Protein AF-A0A971ED11-F1 (afdb_monomer_lite)

Secondary structure (DSSP, 8-state):
-PPEE-S-EESB-TTS-BS---EESS--EE--GGG--S-GGG--EEEEEEEEETTTTEEEEEEEEE-SS-EEEEEEEEE------

Structure (mmCIF, N/CA/C/O backbone):
data_AF-A0A971ED11-F1
#
_entry.id   AF-A0A971ED11-F1
#
loop_
_atom_site.group_PDB
_atom_site.id
_atom_site.type_symbol
_atom_site.label_atom_id
_atom_site.label_alt_id
_atom_site.label_comp_id
_atom_site.label_asym_id
_atom_site.label_entity_id
_atom_site.label_seq_id
_atom_site.pdbx_PDB_ins_code
_atom_site.Cartn_x
_atom_site.Cartn_y
_atom_site.Cartn_z
_atom_site.occupancy
_atom_site.B_iso_or_equiv
_atom_site.auth_seq_id
_atom_site.auth_comp_id
_atom_site.auth_asym_id
_atom_site.auth_atom_id
_atom_site.pdbx_PDB_model_num
ATOM 1 N N . MET A 1 1 ? -20.182 11.071 -15.368 1.00 76.62 1 MET A N 1
ATOM 2 C CA . MET A 1 1 ? -20.533 9.662 -15.084 1.00 76.62 1 MET A CA 1
ATOM 3 C C . MET A 1 1 ? -19.270 8.986 -14.565 1.00 76.62 1 MET A C 1
ATOM 5 O O . MET A 1 1 ? -18.239 9.171 -15.195 1.00 76.62 1 MET A O 1
ATOM 9 N N . GLN A 1 2 ? -19.299 8.336 -13.397 1.00 89.50 2 GLN A N 1
ATOM 10 C CA . GLN A 1 2 ? -18.123 7.646 -12.837 1.00 89.50 2 GLN A CA 1
ATOM 11 C C . GLN A 1 2 ? -18.034 6.212 -13.380 1.00 89.50 2 GLN A C 1
ATOM 13 O O . GLN A 1 2 ? -19.069 5.586 -13.594 1.00 89.50 2 GLN A O 1
ATOM 18 N N . ASN A 1 3 ? -16.816 5.707 -13.591 1.00 94.12 3 ASN A N 1
ATOM 19 C CA . ASN A 1 3 ? -16.552 4.364 -14.115 1.00 94.12 3 ASN A CA 1
ATOM 20 C C . ASN A 1 3 ? -16.395 3.353 -12.968 1.00 94.12 3 ASN A C 1
ATOM 22 O O . ASN A 1 3 ? -15.573 3.582 -12.082 1.00 94.12 3 ASN A O 1
ATOM 26 N N . GLU A 1 4 ? -17.161 2.260 -12.975 1.00 97.06 4 GLU A N 1
ATOM 27 C CA . GLU A 1 4 ? -17.007 1.169 -12.001 1.00 97.06 4 GLU A CA 1
ATOM 28 C C . GLU A 1 4 ? -16.139 0.047 -12.590 1.00 97.06 4 GLU A C 1
ATOM 30 O O . GLU A 1 4 ? -16.448 -0.492 -13.653 1.00 97.06 4 GLU A O 1
ATOM 35 N N . ILE A 1 5 ? -15.077 -0.344 -11.884 1.00 97.69 5 ILE A N 1
ATOM 36 C CA . ILE A 1 5 ? -14.282 -1.531 -12.199 1.00 97.69 5 ILE A CA 1
ATOM 37 C C . ILE A 1 5 ? -14.951 -2.754 -11.578 1.00 97.69 5 ILE A C 1
ATOM 39 O O . ILE A 1 5 ? -15.229 -2.789 -10.379 1.00 97.69 5 ILE A O 1
ATOM 43 N N . THR A 1 6 ? -15.183 -3.771 -12.404 1.00 97.31 6 THR A N 1
ATOM 44 C CA . THR A 1 6 ? -15.916 -4.992 -12.032 1.00 97.31 6 THR A CA 1
ATOM 45 C C . THR A 1 6 ? -15.100 -6.275 -12.220 1.00 97.31 6 THR A C 1
ATOM 47 O O . THR A 1 6 ? -15.577 -7.357 -11.883 1.00 97.31 6 THR A O 1
ATOM 50 N N . ALA A 1 7 ? -13.866 -6.170 -12.724 1.00 97.38 7 ALA A N 1
ATOM 51 C CA . ALA A 1 7 ? -12.961 -7.290 -12.964 1.00 97.38 7 ALA A CA 1
ATOM 52 C C . ALA A 1 7 ? -11.520 -6.918 -12.603 1.00 97.38 7 ALA A C 1
ATOM 54 O O . ALA A 1 7 ? -11.142 -5.749 -12.677 1.00 97.38 7 ALA A O 1
ATOM 55 N N . SER A 1 8 ? -10.713 -7.916 -12.234 1.00 97.88 8 SER A N 1
ATOM 56 C CA . SER A 1 8 ? -9.309 -7.714 -11.873 1.00 97.88 8 SER A CA 1
ATOM 57 C C . SER A 1 8 ? -8.485 -7.170 -13.041 1.00 97.88 8 SER A C 1
ATOM 59 O O . SER A 1 8 ? -8.492 -7.740 -14.131 1.00 97.88 8 SER A O 1
ATOM 61 N N . ILE A 1 9 ? -7.734 -6.100 -12.789 1.00 97.56 9 ILE A N 1
ATOM 62 C CA . ILE A 1 9 ? -6.868 -5.421 -13.759 1.00 97.56 9 ILE A CA 1
ATOM 63 C C . ILE A 1 9 ? -5.547 -5.021 -13.090 1.00 97.56 9 ILE A C 1
ATOM 65 O O . ILE A 1 9 ? -5.535 -4.763 -11.888 1.00 97.56 9 ILE A O 1
ATOM 69 N N . PRO A 1 10 ? -4.415 -4.943 -13.808 1.00 97.69 10 PRO A N 1
ATOM 70 C CA . PRO A 1 10 ? -3.188 -4.382 -13.240 1.00 97.69 10 PRO A CA 1
ATOM 71 C C . PRO A 1 10 ? -3.412 -2.927 -12.820 1.00 97.69 10 PRO A C 1
ATOM 73 O O . PRO A 1 10 ? -4.039 -2.188 -13.570 1.00 97.69 10 PRO A O 1
ATOM 76 N N . LEU A 1 11 ? -2.891 -2.484 -11.671 1.00 97.12 11 LEU A N 1
ATOM 77 C CA . LEU A 1 11 ? -2.972 -1.066 -11.293 1.00 97.12 11 LEU A CA 1
ATOM 78 C C . LEU A 1 11 ? -2.183 -0.189 -12.263 1.00 97.12 11 LEU A C 1
ATOM 80 O O . LEU A 1 11 ? -2.693 0.820 -12.744 1.00 97.12 11 LEU A O 1
ATOM 84 N N . LEU A 1 12 ? -0.946 -0.608 -12.532 1.00 97.62 12 LEU A N 1
ATOM 85 C CA . LEU A 1 12 ? 0.008 0.115 -13.356 1.00 97.62 12 LEU A CA 1
ATOM 86 C C . LEU A 1 12 ? 0.329 -0.661 -14.637 1.00 97.62 12 LEU A C 1
ATOM 88 O O . LEU A 1 12 ? 0.452 -1.897 -14.628 1.00 97.62 12 LEU A O 1
ATOM 92 N N . ASP A 1 13 ? 0.474 0.074 -15.735 1.00 95.69 13 ASP A N 1
ATOM 93 C CA . ASP A 1 13 ? 1.022 -0.434 -16.988 1.00 95.69 13 ASP A CA 1
ATOM 94 C C . ASP A 1 13 ? 2.560 -0.562 -16.928 1.00 95.69 13 ASP A C 1
ATOM 96 O O . ASP A 1 13 ? 3.188 -0.356 -15.888 1.00 95.69 13 ASP A O 1
ATOM 100 N N . ALA A 1 14 ? 3.183 -0.949 -18.044 1.00 93.19 14 ALA A N 1
ATOM 101 C CA . ALA A 1 14 ? 4.638 -1.105 -18.129 1.00 93.19 14 ALA A CA 1
ATOM 102 C C . ALA A 1 14 ? 5.411 0.226 -18.036 1.00 93.19 14 ALA A C 1
ATOM 104 O O . ALA A 1 14 ? 6.613 0.219 -17.784 1.00 93.19 14 ALA A O 1
ATOM 105 N N . SER A 1 15 ? 4.737 1.355 -18.247 1.00 93.75 15 SER A N 1
ATOM 106 C CA . SER A 1 15 ?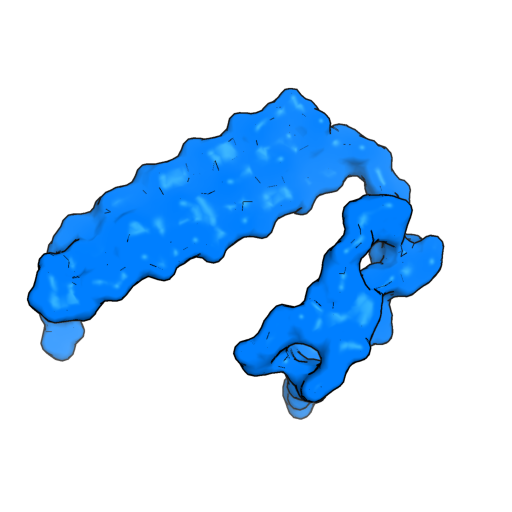 5.300 2.700 -18.138 1.00 93.75 15 SER A CA 1
ATOM 107 C C . SER A 1 15 ?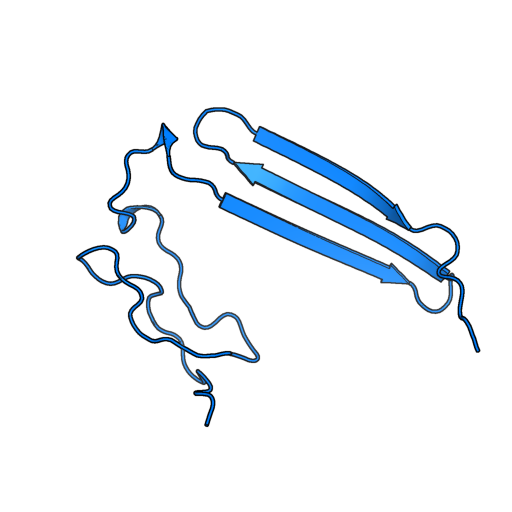 5.049 3.332 -16.760 1.00 93.75 15 SER A C 1
ATOM 109 O O . SER A 1 15 ? 5.532 4.432 -16.498 1.00 93.75 15 SER A O 1
ATOM 111 N N . GLY A 1 16 ? 4.349 2.630 -15.862 1.00 94.69 16 GLY A N 1
ATOM 112 C CA . GLY A 1 16 ? 4.044 3.081 -14.508 1.00 94.69 16 GLY A CA 1
ATOM 113 C C . GLY A 1 16 ? 2.838 4.015 -14.410 1.00 94.69 16 GLY A C 1
ATOM 114 O O . GLY A 1 16 ? 2.705 4.715 -13.405 1.00 94.69 16 GLY A O 1
ATOM 115 N N . TYR A 1 17 ? 1.964 4.039 -15.421 1.00 95.81 17 TYR A N 1
ATOM 116 C CA . TYR A 1 17 ? 0.721 4.813 -15.413 1.00 95.81 17 TYR A CA 1
ATOM 117 C C . TYR A 1 17 ? -0.477 3.957 -15.006 1.00 95.81 17 TYR A C 1
ATOM 119 O O . TYR A 1 17 ? -0.481 2.742 -15.194 1.00 95.81 17 TYR A O 1
ATOM 127 N N . ILE A 1 18 ? -1.508 4.604 -14.454 1.00 95.62 18 ILE A N 1
ATOM 128 C CA . ILE A 1 18 ? -2.771 3.948 -14.098 1.00 95.62 18 ILE A CA 1
ATOM 129 C C . ILE A 1 18 ? -3.408 3.369 -15.365 1.00 95.62 18 ILE A C 1
ATOM 131 O O . ILE A 1 18 ? -3.631 4.093 -16.332 1.00 95.62 18 ILE A O 1
ATOM 135 N N . THR A 1 19 ? -3.724 2.074 -15.347 1.00 96.94 19 THR A N 1
ATOM 136 C CA . THR A 1 19 ? -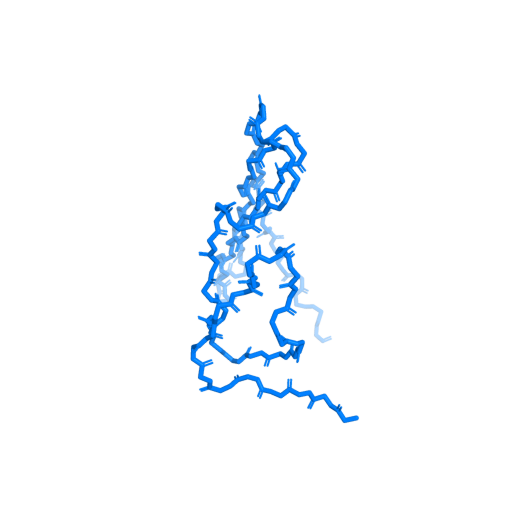4.319 1.385 -16.506 1.00 96.94 19 THR A CA 1
ATOM 137 C C . THR A 1 19 ? -5.744 1.847 -16.796 1.00 96.94 19 THR A C 1
ATOM 139 O O . THR A 1 19 ? -6.120 2.023 -17.953 1.00 96.94 19 THR A O 1
ATOM 142 N N . GLN A 1 20 ? -6.549 2.027 -15.746 1.00 96.31 20 GLN A N 1
ATOM 143 C CA . GLN A 1 20 ? -7.940 2.443 -15.837 1.00 96.31 20 GLN A CA 1
ATOM 144 C C . GLN A 1 20 ? -8.372 3.155 -14.554 1.00 96.31 20 GLN A C 1
ATOM 146 O O . GLN A 1 20 ? -8.303 2.595 -13.456 1.00 96.31 20 GLN A O 1
ATOM 151 N N . GLU A 1 21 ? -8.855 4.386 -14.709 1.00 94.56 21 GLU A N 1
ATOM 152 C CA . GLU A 1 21 ? -9.442 5.176 -13.629 1.00 94.56 21 GLU A CA 1
ATOM 153 C C . GLU A 1 21 ? -10.892 4.747 -13.351 1.00 94.56 21 GLU A C 1
ATOM 155 O O . GLU A 1 21 ? -11.653 4.385 -14.259 1.00 94.56 21 GLU A O 1
ATOM 160 N N . GLY A 1 22 ? -11.294 4.810 -12.081 1.00 94.94 22 GLY A N 1
ATOM 161 C CA . GLY A 1 22 ? -12.641 4.453 -11.652 1.00 94.94 22 GLY A CA 1
ATOM 162 C C . GLY A 1 22 ? -12.746 4.210 -10.151 1.00 94.94 22 GLY A C 1
ATOM 163 O O . GLY A 1 22 ? -11.865 4.579 -9.378 1.00 94.94 22 GLY A O 1
ATOM 164 N N . TRP A 1 23 ? -13.833 3.562 -9.746 1.00 96.00 23 TRP A N 1
ATOM 165 C CA . TRP A 1 23 ? -14.062 3.056 -8.390 1.00 96.00 23 TRP A CA 1
ATOM 166 C C . TRP A 1 23 ? -14.416 1.564 -8.446 1.00 96.00 23 TRP A C 1
ATOM 168 O O . TRP A 1 23 ? -14.821 1.071 -9.494 1.00 96.00 23 TRP A O 1
ATOM 178 N N . ALA A 1 24 ? -14.264 0.831 -7.344 1.00 96.31 24 ALA A N 1
ATOM 179 C CA . ALA A 1 24 ? -14.618 -0.587 -7.282 1.00 96.31 24 ALA A CA 1
ATOM 180 C C . ALA A 1 24 ? -15.228 -0.955 -5.930 1.00 96.31 24 ALA A C 1
ATOM 182 O O . ALA A 1 24 ? -14.897 -0.359 -4.906 1.00 96.31 24 ALA A O 1
ATOM 183 N N . ARG A 1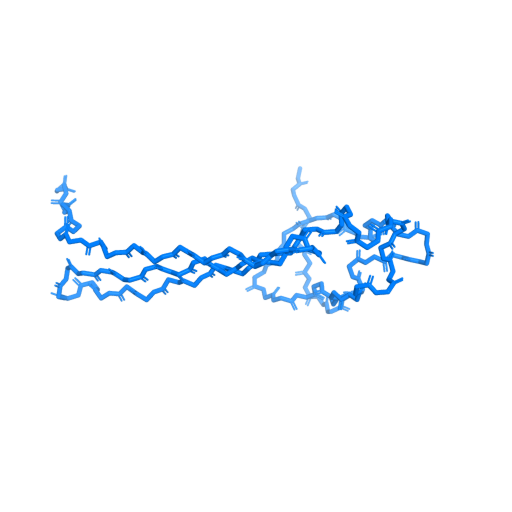 25 ? -16.083 -1.982 -5.922 1.00 95.62 25 ARG A N 1
ATOM 184 C CA . ARG A 1 25 ? -16.622 -2.596 -4.692 1.00 95.62 25 ARG A CA 1
ATOM 185 C C . ARG A 1 25 ? -15.683 -3.640 -4.074 1.00 95.62 25 ARG A C 1
ATOM 187 O O . ARG A 1 25 ? -15.863 -4.013 -2.920 1.00 95.62 25 ARG A O 1
ATOM 194 N N . HIS A 1 26 ? -14.696 -4.099 -4.840 1.00 95.88 26 HIS A N 1
ATOM 195 C CA . HIS A 1 26 ? -13.706 -5.104 -4.453 1.00 95.88 26 HIS A CA 1
ATOM 196 C C . HIS A 1 26 ? -12.304 -4.647 -4.892 1.00 95.88 26 HIS A C 1
ATOM 198 O O . HIS A 1 26 ? -12.199 -3.800 -5.784 1.00 95.88 26 HIS A O 1
ATOM 204 N N . PRO A 1 27 ? -11.219 -5.190 -4.310 1.00 94.38 27 PRO A N 1
ATOM 205 C CA . PRO A 1 27 ? -9.851 -4.829 -4.683 1.00 94.38 27 PRO A CA 1
ATOM 206 C C . PRO A 1 27 ? -9.470 -5.431 -6.046 1.00 94.38 27 PRO A C 1
ATOM 208 O O . PRO A 1 27 ? -8.789 -6.449 -6.131 1.00 94.38 27 PRO A O 1
ATOM 211 N N . TYR A 1 28 ? -9.945 -4.818 -7.130 1.00 97.56 28 TYR A N 1
ATOM 212 C CA . TYR A 1 28 ? -9.696 -5.301 -8.489 1.00 97.56 28 TYR A CA 1
ATOM 213 C C . T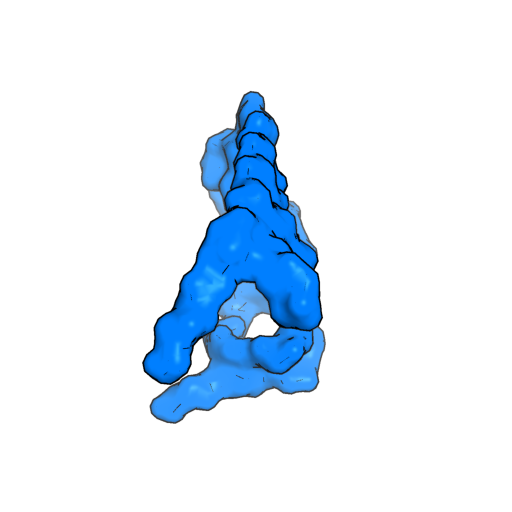YR A 1 28 ? -8.371 -4.830 -9.084 1.00 97.56 28 TYR A C 1
ATOM 215 O O . TYR A 1 28 ? -7.830 -5.510 -9.954 1.00 97.56 28 TYR A O 1
ATOM 223 N N . TRP A 1 29 ? -7.824 -3.708 -8.622 1.00 97.56 29 TRP A N 1
ATOM 224 C CA . TRP A 1 29 ? -6.502 -3.274 -9.057 1.00 97.56 29 TRP A CA 1
ATOM 225 C C . TRP A 1 29 ? -5.418 -4.134 -8.408 1.00 97.56 29 TRP A C 1
ATOM 227 O O . TRP A 1 29 ? -5.208 -4.095 -7.197 1.00 97.56 29 TRP A O 1
ATOM 237 N N . ILE A 1 30 ? -4.710 -4.897 -9.234 1.00 97.12 30 ILE A N 1
ATOM 238 C CA . ILE A 1 30 ? -3.570 -5.710 -8.827 1.00 97.12 30 ILE A CA 1
ATOM 239 C C . ILE A 1 30 ? -2.346 -4.800 -8.772 1.00 97.12 30 ILE A C 1
ATOM 241 O O . ILE A 1 30 ? -1.824 -4.364 -9.803 1.00 97.12 30 ILE A O 1
ATOM 245 N N . TYR A 1 31 ? -1.913 -4.495 -7.556 1.00 95.00 31 TYR A N 1
ATOM 246 C CA . TYR A 1 31 ? -0.719 -3.708 -7.293 1.00 95.00 31 TYR A CA 1
ATOM 247 C C . TYR A 1 31 ? 0.557 -4.527 -7.538 1.00 95.00 31 TYR A C 1
ATOM 249 O O . TYR A 1 31 ? 0.649 -5.684 -7.135 1.00 95.00 31 TYR A O 1
ATOM 257 N N . ASP A 1 32 ? 1.549 -3.908 -8.177 1.00 95.38 32 ASP A N 1
ATOM 258 C CA . ASP A 1 32 ? 2.890 -4.462 -8.374 1.00 95.38 32 ASP A CA 1
ATOM 259 C C . ASP A 1 32 ? 3.914 -3.335 -8.203 1.00 95.38 32 ASP A C 1
ATOM 261 O O . ASP A 1 32 ? 4.026 -2.441 -9.048 1.00 95.38 32 ASP A O 1
ATOM 265 N N . ARG A 1 33 ? 4.663 -3.377 -7.094 1.00 93.94 33 ARG A N 1
ATOM 266 C CA . ARG A 1 33 ? 5.661 -2.358 -6.735 1.00 93.94 33 ARG A CA 1
ATOM 267 C C . ARG A 1 33 ? 6.745 -2.198 -7.800 1.00 93.94 33 ARG A C 1
ATOM 269 O O . ARG A 1 33 ? 7.271 -1.098 -7.957 1.00 93.94 33 ARG A O 1
ATOM 276 N N . SER A 1 34 ? 7.065 -3.254 -8.554 1.00 94.12 34 SER A N 1
ATOM 277 C CA . SER A 1 34 ? 8.109 -3.210 -9.588 1.00 94.12 34 SER A CA 1
ATOM 278 C C . SER A 1 34 ? 7.741 -2.328 -10.785 1.00 94.12 34 SER A C 1
ATOM 280 O O . SER A 1 34 ? 8.626 -1.871 -11.504 1.00 94.12 34 SER A O 1
ATOM 282 N N . LYS A 1 35 ? 6.447 -2.038 -10.971 1.00 95.75 35 LYS A N 1
ATOM 283 C CA . LYS A 1 35 ? 5.939 -1.175 -12.046 1.00 95.75 35 LYS A CA 1
ATOM 284 C C . LYS A 1 35 ? 5.953 0.310 -11.699 1.00 95.75 35 LYS A C 1
ATOM 286 O O . LYS A 1 35 ? 5.576 1.140 -12.521 1.00 95.75 35 LYS A O 1
ATOM 291 N N . ILE A 1 36 ? 6.377 0.675 -10.491 1.00 95.00 36 ILE A N 1
ATOM 292 C CA . ILE A 1 36 ? 6.523 2.078 -10.112 1.00 95.00 36 ILE A CA 1
ATOM 293 C C . ILE A 1 36 ? 7.817 2.625 -10.714 1.00 95.00 36 ILE A C 1
ATOM 295 O O . ILE A 1 36 ? 8.910 2.185 -10.377 1.00 95.00 36 ILE A O 1
ATOM 299 N N . HIS A 1 37 ? 7.697 3.647 -11.563 1.00 93.88 37 HIS A N 1
ATOM 300 C CA . HIS A 1 37 ? 8.847 4.270 -12.229 1.00 93.88 37 HIS A CA 1
ATOM 301 C C . HIS A 1 37 ? 9.740 5.099 -11.279 1.00 93.88 37 HIS A C 1
ATOM 303 O O . HIS A 1 37 ? 10.887 5.417 -11.588 1.00 93.88 37 HIS A O 1
ATOM 309 N N . ALA A 1 38 ? 9.220 5.496 -10.116 1.00 92.94 38 ALA A N 1
ATOM 310 C CA . ALA A 1 38 ? 9.967 6.289 -9.147 1.00 92.94 38 ALA A CA 1
ATOM 311 C C . ALA A 1 38 ? 11.057 5.459 -8.431 1.00 92.94 38 ALA A C 1
ATOM 313 O O . ALA A 1 38 ? 10.850 4.280 -8.152 1.00 92.94 38 ALA A O 1
ATOM 314 N N . PRO A 1 39 ? 12.198 6.070 -8.052 1.00 93.06 39 PRO A N 1
ATOM 315 C CA . PRO A 1 39 ? 13.225 5.383 -7.274 1.00 93.06 39 PRO A CA 1
ATOM 316 C C . PRO A 1 39 ? 12.719 4.992 -5.878 1.00 93.06 39 PRO A C 1
ATOM 318 O O . PRO A 1 39 ? 11.869 5.676 -5.305 1.00 93.06 39 PRO A O 1
ATOM 321 N N . TRP A 1 40 ? 13.299 3.936 -5.294 1.00 91.31 40 TRP A N 1
ATOM 322 C CA . TRP A 1 40 ? 12.791 3.281 -4.078 1.00 91.31 40 TRP A CA 1
ATOM 323 C C . TRP A 1 40 ? 12.566 4.223 -2.882 1.00 91.31 40 TRP A C 1
ATOM 325 O O . TRP A 1 40 ? 11.570 4.082 -2.181 1.00 91.31 40 TRP A O 1
ATOM 335 N N . TRP A 1 41 ? 13.416 5.235 -2.675 1.00 90.62 41 TRP A N 1
ATOM 336 C CA . TRP A 1 41 ? 13.285 6.194 -1.562 1.00 90.62 41 TRP A CA 1
ATOM 337 C C . TRP A 1 41 ? 12.111 7.178 -1.721 1.00 90.62 41 TRP A C 1
ATOM 339 O O . TRP A 1 41 ? 11.722 7.864 -0.766 1.00 90.62 41 TRP A O 1
ATOM 349 N N . ARG A 1 42 ? 11.536 7.268 -2.928 1.00 93.25 42 ARG A N 1
ATOM 350 C CA . ARG A 1 42 ? 10.343 8.069 -3.238 1.00 93.25 42 ARG A CA 1
ATOM 351 C C . ARG A 1 42 ? 9.045 7.263 -3.206 1.00 93.25 42 ARG A C 1
ATOM 353 O O . ARG A 1 42 ? 7.988 7.884 -3.248 1.00 93.25 42 ARG A O 1
ATOM 360 N N . ILE A 1 43 ? 9.110 5.935 -3.120 1.00 94.38 43 ILE A N 1
ATOM 361 C CA . ILE A 1 43 ? 7.924 5.077 -3.031 1.00 94.38 43 ILE A CA 1
ATOM 362 C C . ILE A 1 43 ? 7.406 5.120 -1.596 1.00 94.38 43 ILE A C 1
ATOM 364 O O . ILE A 1 43 ? 8.169 4.873 -0.663 1.00 94.38 43 ILE A O 1
ATOM 368 N N . LYS A 1 44 ? 6.131 5.484 -1.434 1.00 92.75 44 LYS A N 1
ATOM 369 C CA . LYS A 1 44 ? 5.426 5.512 -0.152 1.00 92.75 44 LYS A CA 1
ATOM 370 C C . LYS A 1 44 ? 4.214 4.603 -0.265 1.00 92.75 44 LYS A C 1
ATOM 372 O O . LYS A 1 44 ? 3.375 4.823 -1.134 1.00 92.75 44 LYS A O 1
ATOM 377 N N . GLU A 1 45 ? 4.135 3.614 0.605 1.00 94.12 45 GLU A N 1
ATOM 378 C CA . GLU A 1 45 ? 3.021 2.674 0.678 1.00 94.12 45 GLU A CA 1
ATOM 379 C C . GLU A 1 45 ? 2.389 2.774 2.060 1.00 94.12 45 GLU A C 1
ATOM 381 O O . GLU A 1 45 ? 3.080 3.014 3.053 1.00 94.12 45 GLU A O 1
ATOM 386 N N . TRP A 1 46 ? 1.070 2.634 2.126 1.00 95.06 46 TRP A N 1
ATOM 387 C CA . TRP A 1 46 ? 0.346 2.647 3.384 1.00 95.06 46 TRP A CA 1
ATOM 388 C C . TRP A 1 46 ? -0.858 1.717 3.325 1.00 95.06 46 TRP A C 1
ATOM 390 O O . TRP A 1 46 ? -1.579 1.681 2.331 1.00 95.06 46 TRP A O 1
ATOM 400 N N . ASP A 1 47 ? -1.109 1.043 4.437 1.00 93.31 47 ASP A N 1
ATOM 401 C CA . ASP A 1 47 ? -2.322 0.283 4.680 1.00 93.31 47 ASP A CA 1
ATOM 402 C C . ASP A 1 47 ? -3.071 0.898 5.858 1.00 93.31 47 ASP A C 1
ATOM 404 O O . ASP A 1 47 ? -2.478 1.304 6.864 1.00 93.31 47 ASP A O 1
ATOM 408 N N . TYR A 1 48 ? -4.394 0.962 5.729 1.00 93.31 48 TYR A N 1
ATOM 409 C CA . TYR A 1 48 ? -5.280 1.464 6.768 1.00 93.31 48 TYR A CA 1
ATOM 410 C C . TYR A 1 48 ? -6.276 0.385 7.173 1.00 93.31 48 TYR A C 1
ATOM 412 O O . TYR A 1 48 ? -7.070 -0.092 6.363 1.00 93.31 48 TYR A O 1
ATOM 420 N N . PHE A 1 49 ? -6.266 0.046 8.456 1.00 92.31 49 PHE A N 1
ATOM 421 C CA . PHE A 1 49 ? -7.167 -0.924 9.055 1.00 92.31 49 PHE A CA 1
ATOM 422 C C . PHE A 1 49 ? -8.036 -0.243 10.104 1.00 92.31 49 PHE A C 1
ATOM 424 O O . PHE A 1 49 ? -7.547 0.528 10.932 1.00 92.31 49 PHE A O 1
ATOM 431 N N . ALA A 1 50 ? -9.325 -0.573 10.106 1.00 92.38 50 ALA A N 1
ATOM 432 C CA . ALA A 1 50 ? -10.271 -0.126 11.116 1.00 92.38 50 ALA A CA 1
ATOM 433 C C . ALA A 1 50 ? -11.089 -1.312 11.630 1.00 92.38 50 ALA A C 1
ATOM 435 O O . ALA A 1 50 ? -11.752 -2.009 10.866 1.00 92.38 50 ALA A O 1
ATOM 436 N N . ILE A 1 51 ? -11.051 -1.521 12.943 1.00 90.88 51 ILE A N 1
ATOM 437 C CA . ILE A 1 51 ? -11.885 -2.481 13.660 1.00 90.88 51 ILE A CA 1
ATOM 438 C C . ILE A 1 51 ? -12.853 -1.665 14.501 1.00 90.88 51 ILE A C 1
ATOM 440 O O . ILE A 1 51 ? -12.451 -1.003 15.459 1.00 90.88 51 ILE A O 1
ATOM 444 N N . LEU A 1 52 ? -14.129 -1.694 14.133 1.00 91.94 52 LEU A N 1
ATOM 445 C CA . LEU A 1 52 ? -15.171 -0.897 14.771 1.00 91.94 52 LEU A CA 1
ATOM 446 C C . LEU A 1 52 ? -16.165 -1.826 15.467 1.00 91.94 52 LEU A C 1
ATOM 448 O O . LEU A 1 52 ? -16.665 -2.773 14.864 1.00 91.94 52 LEU A O 1
ATOM 452 N N . SER A 1 53 ? -16.456 -1.556 16.739 1.00 88.62 53 SER A N 1
ATOM 453 C CA . SER A 1 53 ? -17.542 -2.200 17.472 1.00 88.62 53 SER A CA 1
ATOM 454 C C . SER A 1 53 ? -18.643 -1.182 17.710 1.00 88.62 53 SER A C 1
ATOM 456 O O . SER A 1 53 ? -18.517 -0.307 18.570 1.00 88.62 53 SER A O 1
ATOM 458 N N . GLN A 1 54 ? -19.732 -1.323 16.955 1.00 85.06 54 GLN A N 1
ATOM 459 C CA . GLN A 1 54 ? -20.899 -0.467 17.121 1.00 85.06 54 GLN A CA 1
ATOM 460 C C . GLN A 1 54 ? -21.552 -0.707 18.487 1.00 85.06 54 GLN A C 1
ATOM 462 O O . GLN A 1 54 ? -21.755 0.240 19.234 1.00 85.06 54 GLN A O 1
ATOM 467 N N . ASP A 1 55 ? -21.794 -1.959 18.881 1.00 85.75 55 ASP A N 1
ATOM 468 C CA . ASP A 1 55 ? -22.483 -2.269 20.147 1.00 85.75 55 ASP A CA 1
ATOM 469 C C . ASP A 1 55 ? -21.739 -1.740 21.373 1.00 85.75 55 ASP A C 1
ATOM 471 O O . ASP A 1 55 ? -22.337 -1.234 22.320 1.00 85.75 55 ASP A O 1
ATOM 475 N N . LYS A 1 56 ? -20.408 -1.842 21.350 1.00 84.12 56 LYS A N 1
ATOM 476 C CA . LYS A 1 56 ? -19.555 -1.441 22.469 1.00 84.12 56 LYS A CA 1
ATOM 477 C C . LYS A 1 56 ? -18.996 -0.021 22.319 1.00 84.12 56 LYS A C 1
ATOM 479 O O . LYS A 1 56 ? -18.218 0.408 23.169 1.00 84.12 56 LYS A O 1
ATOM 484 N N . GLN A 1 57 ? -19.396 0.700 21.265 1.00 85.00 57 GLN A N 1
ATOM 485 C CA . GLN A 1 57 ? -19.068 2.108 21.006 1.00 85.00 57 GLN A CA 1
ATOM 486 C C . GLN A 1 57 ? -17.561 2.415 21.087 1.00 85.00 57 GLN A C 1
ATOM 488 O O . GLN A 1 57 ? -17.139 3.455 21.607 1.00 85.00 57 GLN A O 1
ATOM 493 N N . TYR A 1 58 ? -16.736 1.500 20.573 1.00 86.44 58 TYR A N 1
ATOM 494 C CA . TYR A 1 58 ? -15.292 1.687 20.475 1.00 86.44 58 TYR A CA 1
ATOM 495 C C . TYR A 1 58 ? -14.774 1.295 19.101 1.00 86.44 58 TYR A C 1
ATOM 497 O O . TYR A 1 58 ? -15.331 0.441 18.413 1.00 86.44 58 TYR A O 1
ATOM 505 N N . GLY A 1 59 ? -13.649 1.889 18.729 1.00 90.44 59 GLY A N 1
ATOM 506 C CA . GLY A 1 59 ? -12.926 1.531 17.522 1.00 90.44 59 GLY A CA 1
ATOM 507 C C . GLY A 1 59 ? -11.428 1.481 17.765 1.00 90.44 59 GLY A C 1
ATOM 508 O O . GLY A 1 59 ? -10.897 2.155 18.649 1.00 90.44 59 GLY A O 1
ATOM 509 N N . LEU A 1 60 ? -10.748 0.684 16.959 1.00 92.56 60 LEU A N 1
ATOM 510 C CA . LEU A 1 60 ? -9.306 0.699 16.817 1.00 92.56 60 LEU A CA 1
ATOM 511 C C . LEU A 1 60 ? -8.992 0.951 15.353 1.00 92.56 60 LEU A C 1
ATOM 513 O O . LEU A 1 60 ? -9.536 0.287 14.474 1.00 92.56 60 LEU A O 1
ATOM 517 N N . THR A 1 61 ? -8.100 1.894 15.103 1.00 94.25 61 THR A N 1
ATOM 518 C CA . THR A 1 61 ? -7.555 2.128 13.770 1.00 94.25 61 THR A CA 1
ATOM 519 C C . THR A 1 61 ? -6.049 1.942 13.816 1.00 94.25 61 THR A C 1
ATOM 521 O O . THR A 1 61 ? -5.411 2.252 14.826 1.00 94.25 61 THR A O 1
ATOM 524 N N . LEU A 1 62 ? -5.501 1.388 12.744 1.00 94.25 62 LEU A N 1
ATOM 525 C CA . LEU A 1 62 ? -4.080 1.157 12.552 1.00 94.25 62 LEU A CA 1
ATOM 526 C C . LEU A 1 62 ? -3.725 1.624 11.146 1.00 94.25 62 LEU A C 1
ATOM 528 O O . LEU A 1 62 ? -4.296 1.152 10.169 1.00 94.25 62 LEU A O 1
ATOM 532 N N . THR A 1 63 ? -2.771 2.538 11.062 1.00 94.31 63 THR A N 1
ATOM 533 C CA . THR A 1 63 ? -2.094 2.887 9.816 1.00 94.31 63 THR A CA 1
ATOM 534 C C . THR A 1 63 ? -0.699 2.300 9.876 1.00 94.31 63 THR A C 1
ATOM 536 O O . THR A 1 63 ? 0.028 2.572 10.833 1.00 94.31 63 THR A O 1
ATOM 539 N N . MET A 1 64 ? -0.334 1.515 8.873 1.00 94.75 64 MET A N 1
ATOM 540 C CA . MET A 1 64 ? 1.032 1.046 8.664 1.00 94.75 64 MET A CA 1
ATOM 541 C C . MET A 1 64 ? 1.555 1.689 7.391 1.00 94.75 64 MET A C 1
ATOM 543 O O . MET A 1 64 ? 0.833 1.732 6.403 1.00 94.75 64 MET A O 1
ATOM 547 N N . SER A 1 65 ? 2.777 2.212 7.403 1.00 94.69 65 SER A N 1
ATOM 548 C CA . SER A 1 65 ? 3.363 2.831 6.214 1.00 94.69 65 SER A CA 1
ATOM 549 C C . SER A 1 65 ? 4.834 2.489 6.043 1.00 94.69 65 SER A C 1
ATOM 551 O O . SER A 1 65 ? 5.595 2.475 7.012 1.00 94.69 65 SER A O 1
ATOM 553 N N . ASP A 1 66 ? 5.213 2.244 4.791 1.00 93.94 66 ASP A N 1
ATOM 554 C CA . ASP A 1 66 ? 6.585 2.099 4.317 1.00 93.94 66 ASP A CA 1
ATOM 555 C C . ASP A 1 66 ? 6.948 3.353 3.515 1.00 93.94 66 ASP A C 1
ATOM 557 O O . ASP A 1 66 ? 6.389 3.624 2.452 1.00 93.94 66 ASP A O 1
ATOM 561 N N . LEU A 1 67 ? 7.888 4.148 4.032 1.00 91.38 67 LEU A N 1
ATOM 562 C CA . LEU A 1 67 ? 8.407 5.332 3.354 1.00 91.38 67 LEU A CA 1
ATOM 563 C C . LEU A 1 67 ? 9.601 5.006 2.437 1.00 91.38 67 LEU A C 1
ATOM 565 O O . LEU A 1 67 ? 10.295 5.925 2.002 1.00 91.38 67 LEU A O 1
ATOM 569 N N . GLY A 1 68 ? 9.927 3.737 2.216 1.00 88.81 68 GLY A N 1
ATOM 570 C CA . GLY A 1 68 ? 11.110 3.269 1.496 1.00 88.81 68 GLY A CA 1
ATOM 571 C C . GLY A 1 68 ? 12.384 3.276 2.345 1.00 88.81 68 GLY A C 1
ATOM 572 O O . GLY A 1 68 ? 13.221 2.396 2.187 1.00 88.81 68 GLY A O 1
ATOM 573 N N . TYR A 1 69 ? 12.539 4.238 3.261 1.00 90.12 69 TYR A N 1
ATOM 574 C CA . TYR A 1 69 ? 13.690 4.339 4.178 1.00 90.12 69 TYR A CA 1
ATOM 575 C C . TYR A 1 69 ? 13.316 4.272 5.666 1.00 90.12 69 TYR A C 1
ATOM 577 O O . TYR A 1 69 ? 14.199 4.212 6.519 1.00 90.12 69 TYR A O 1
ATOM 585 N N . ALA A 1 70 ? 12.026 4.336 5.994 1.00 90.88 70 ALA A N 1
ATOM 586 C CA . ALA A 1 70 ? 11.526 4.289 7.362 1.00 90.88 70 ALA A CA 1
ATOM 587 C C . ALA A 1 70 ? 10.106 3.724 7.376 1.00 90.88 70 ALA A C 1
ATOM 589 O O . ALA A 1 70 ? 9.311 4.031 6.490 1.00 90.88 70 ALA A O 1
ATOM 590 N N . GLY A 1 71 ? 9.787 2.941 8.404 1.00 91.44 71 GLY A N 1
ATOM 591 C CA . GLY A 1 71 ? 8.420 2.515 8.684 1.00 91.44 71 GLY A CA 1
ATOM 592 C C . GLY A 1 71 ? 7.759 3.452 9.689 1.00 91.44 71 GLY A C 1
ATOM 593 O O . GLY A 1 71 ? 8.369 3.781 10.708 1.00 91.44 71 GLY A O 1
ATOM 594 N N . VAL A 1 72 ? 6.517 3.866 9.433 1.00 92.50 72 VAL A N 1
ATOM 595 C CA . VAL A 1 72 ? 5.714 4.638 10.395 1.00 92.50 72 VAL A CA 1
ATOM 596 C C . VAL A 1 72 ? 4.411 3.904 10.662 1.00 92.50 72 VAL A C 1
ATOM 598 O O . VAL A 1 72 ? 3.674 3.570 9.737 1.00 92.50 72 VAL A O 1
ATOM 601 N N . ASN A 1 73 ? 4.125 3.672 11.941 1.00 91.12 73 ASN A N 1
ATOM 602 C CA . ASN A 1 73 ? 2.878 3.070 12.387 1.00 91.12 73 ASN A CA 1
ATOM 603 C C . ASN A 1 73 ? 2.145 4.039 13.309 1.00 91.12 73 ASN A C 1
ATOM 605 O O . ASN A 1 73 ? 2.752 4.633 14.200 1.00 91.12 73 ASN A O 1
ATOM 609 N N . ALA A 1 74 ? 0.839 4.169 13.113 1.00 91.31 74 ALA A N 1
ATOM 610 C CA . ALA A 1 74 ? -0.027 4.961 13.970 1.00 91.31 74 ALA A CA 1
ATOM 611 C C . ALA A 1 74 ? -1.226 4.116 14.383 1.00 91.31 74 ALA A C 1
ATOM 613 O O . ALA A 1 74 ? -1.957 3.608 13.534 1.00 91.31 74 ALA A O 1
ATOM 614 N N . THR A 1 75 ? -1.436 3.975 15.687 1.00 90.62 75 THR A N 1
ATOM 615 C CA . THR A 1 75 ? -2.646 3.372 16.239 1.00 90.62 75 THR A CA 1
ATOM 616 C C . THR A 1 75 ? -3.466 4.437 16.937 1.00 90.62 75 THR A C 1
ATOM 618 O O . THR A 1 75 ? -2.943 5.268 17.678 1.00 90.62 75 THR A O 1
ATOM 621 N N . LEU A 1 76 ? -4.773 4.417 16.705 1.00 90.00 76 LEU A N 1
ATOM 622 C CA . LEU A 1 76 ? -5.702 5.308 17.381 1.00 90.00 76 LEU A CA 1
ATOM 623 C C . LEU A 1 76 ? -6.862 4.495 17.940 1.00 90.00 76 LEU A C 1
ATOM 625 O O . LEU A 1 76 ? -7.579 3.807 17.209 1.00 90.00 76 LEU A O 1
ATOM 629 N N . LYS A 1 77 ? -7.051 4.612 19.255 1.00 85.31 77 LYS A N 1
ATOM 630 C CA . LYS A 1 77 ? -8.248 4.146 19.944 1.00 85.31 77 LYS A CA 1
ATOM 631 C C . LYS A 1 77 ? -9.322 5.220 19.826 1.00 85.31 77 LYS A C 1
ATOM 633 O O . LYS A 1 77 ? -9.162 6.324 20.339 1.00 85.31 77 LYS A O 1
ATOM 638 N N . LE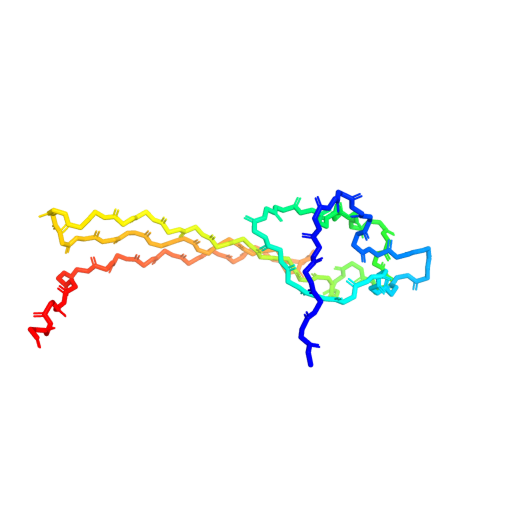U A 1 78 ? -10.432 4.869 19.200 1.00 78.38 78 LEU A N 1
ATOM 639 C CA . LEU A 1 78 ? -11.643 5.676 19.197 1.00 78.38 78 LEU A CA 1
ATOM 640 C C . LEU A 1 78 ? -12.445 5.298 20.449 1.00 78.38 78 LEU A C 1
ATOM 642 O O . LEU A 1 78 ? -13.011 4.206 20.528 1.00 78.38 78 LEU A O 1
ATOM 646 N N . GLY A 1 79 ? -12.416 6.164 21.463 1.00 69.75 79 GLY A N 1
ATOM 647 C CA . GLY A 1 79 ? -13.233 6.046 22.672 1.00 69.75 79 GLY A CA 1
ATOM 648 C C . GLY A 1 79 ? -14.485 6.910 22.558 1.00 69.75 79 GLY A C 1
ATOM 649 O O . GLY A 1 79 ? -14.367 8.056 22.141 1.00 69.75 79 GLY A O 1
ATOM 650 N N . GLN A 1 80 ? -15.645 6.343 22.914 1.00 58.59 80 GLN A N 1
ATOM 651 C CA . GLN A 1 80 ? -16.980 6.933 22.756 1.00 58.59 80 GLN A CA 1
ATOM 652 C C . GLN A 1 80 ? -17.141 7.615 21.393 1.00 58.59 80 GLN A C 1
ATOM 654 O O . GLN A 1 80 ? -17.009 8.833 21.267 1.00 58.59 80 GLN A O 1
ATOM 659 N N . MET A 1 81 ? -17.464 6.824 20.361 1.00 57.50 81 MET A N 1
ATOM 660 C CA . MET A 1 81 ? -18.136 7.394 19.195 1.00 57.50 81 MET A CA 1
ATOM 661 C C . MET A 1 81 ? -19.393 8.078 19.731 1.00 57.50 81 MET A C 1
ATOM 663 O O . MET A 1 81 ? -20.349 7.411 20.106 1.00 57.50 81 MET A O 1
ATOM 667 N N . LEU A 1 82 ? -19.355 9.404 19.877 1.00 52.56 82 LEU A N 1
ATOM 668 C CA . LEU A 1 82 ? -20.528 10.188 20.218 1.00 52.56 82 LEU A CA 1
ATOM 669 C C . LEU A 1 82 ? -21.531 9.932 19.100 1.00 52.56 82 LEU A C 1
ATOM 671 O O . LEU A 1 82 ? -21.462 10.551 18.039 1.00 52.56 82 LEU A O 1
ATOM 675 N N . ALA A 1 83 ? -22.449 9.001 19.346 1.00 48.22 83 ALA A N 1
ATOM 676 C CA . ALA A 1 83 ? -23.716 8.931 18.661 1.00 48.22 83 ALA A CA 1
ATOM 677 C C . ALA A 1 83 ? -24.429 10.254 18.964 1.00 48.22 83 ALA A C 1
ATOM 679 O O . ALA A 1 83 ? -25.210 10.373 19.909 1.00 48.22 83 ALA A O 1
ATOM 680 N N . LYS A 1 84 ? -24.096 11.301 18.202 1.00 41.44 84 LYS A N 1
ATOM 681 C CA . LYS A 1 84 ? -25.022 12.405 18.013 1.00 41.44 84 LYS A CA 1
ATOM 682 C C . LYS A 1 84 ? -26.236 11.774 17.341 1.00 41.44 84 LYS A C 1
ATOM 684 O O . LYS A 1 84 ? -26.126 11.282 16.220 1.00 41.44 84 LYS A O 1
ATOM 689 N N . LYS A 1 85 ? -27.306 11.688 18.133 1.00 41.97 85 LYS A N 1
ATOM 690 C CA . LYS A 1 85 ? -28.678 11.435 17.696 1.00 41.97 85 LYS A CA 1
ATOM 691 C C . LYS A 1 85 ? -29.000 12.188 16.413 1.00 41.97 85 LYS A C 1
ATOM 693 O O . LYS A 1 85 ? -28.542 13.350 16.305 1.00 41.97 85 LYS A O 1
#

pLDDT: mean 89.65, std 12.01, range [41.44, 97.88]

Sequence (85 aa):
MQNEITASIPLLDASGYITQEGWARHPYWIYDRSKIHAPWWRIKEWDYFAILSQDKQYGLTLTMSDLGYAGVNATLKLGQMLAKK

Radius of gyration: 17.44 Å; chains: 1; bounding box: 42×20×41 Å

Foldseek 3Di:
DFDEDDAADAQADQCGDGPDDGYYPDPRHDYDPVSHPDDLLQDKDKDKDKDDDPVQQKIKIWIWMDNSVDIDIDIDIDDHPPPPD